Protein AF-A0A8S1T3A7-F1 (afdb_monomer_lite)

Organism: NCBI:txid43138

Sequence (157 aa):
MLSNQDQQINFEQEYILKFITEDGIETLIRINDNIRNRLGSINNIGNENLIFEMTAITQYKKSVYENLQKYIDAHKSDTQKENTSKKLPLFSNRLQDMIEERDYNIVKSLGKKDLFDLTHLAEFLSYQDLVDLLLKVITFHLAGKNNYKIEEWLELE

Radius of gyration: 18.57 Å; chains: 1; bounding box: 60×48×40 Å

Secondary structure (DSSP, 8-state):
-----------PPEEEEEEE-TTS-EEEEEEEHHHHHH-TTTTTS-TT--EEE-TT---S-HHHHHHHHHHHHHHTT--TT--------S--SSGGGTS-HHHHHHHTT--HHHHHHHHHHHHHTT-HHHHHHHHHHHHHHHTT--HHHHHHHHT--

Structure (mmCIF, N/CA/C/O backbone):
data_AF-A0A8S1T3A7-F1
#
_entry.id   AF-A0A8S1T3A7-F1
#
loop_
_atom_site.group_PDB
_atom_site.id
_atom_site.type_symbol
_atom_site.label_atom_id
_atom_site.label_alt_id
_atom_site.label_comp_id
_atom_site.label_asym_id
_atom_site.label_entity_id
_atom_site.label_seq_id
_atom_site.pdbx_PDB_ins_code
_atom_site.Cartn_x
_atom_site.Cartn_y
_atom_site.Cartn_z
_atom_site.occupancy
_atom_site.B_iso_or_equiv
_atom_site.auth_seq_id
_atom_site.auth_comp_id
_atom_site.auth_asym_id
_atom_site.auth_atom_id
_atom_site.pdbx_PDB_model_num
ATOM 1 N N . MET A 1 1 ? -38.266 33.945 10.815 1.00 40.81 1 MET A N 1
ATOM 2 C CA . MET A 1 1 ? -38.434 32.502 11.073 1.00 40.81 1 MET A CA 1
ATOM 3 C C . MET A 1 1 ? -37.313 31.799 10.329 1.00 40.81 1 MET A C 1
ATOM 5 O O . MET A 1 1 ? -37.350 31.766 9.109 1.00 40.81 1 MET A O 1
ATOM 9 N N . LEU A 1 2 ? -36.253 31.407 11.037 1.00 39.78 2 LEU A N 1
ATOM 10 C CA . LEU A 1 2 ? -35.116 30.694 10.452 1.00 39.78 2 LEU A CA 1
ATOM 11 C C . LEU A 1 2 ? -35.505 29.218 10.354 1.00 39.78 2 LEU A C 1
ATOM 13 O O . LEU A 1 2 ? -35.838 28.606 11.366 1.00 39.78 2 LEU A O 1
ATOM 17 N N . SER A 1 3 ? -35.539 28.678 9.138 1.00 44.41 3 SER A N 1
ATOM 18 C CA . SER A 1 3 ? -35.719 27.249 8.914 1.00 44.41 3 SER A CA 1
ATOM 19 C C . SER A 1 3 ? -34.445 26.530 9.347 1.00 44.41 3 SER A C 1
ATOM 21 O O . SER A 1 3 ? -33.415 26.651 8.682 1.00 44.41 3 SER A O 1
ATOM 23 N N . ASN A 1 4 ? -34.531 25.781 10.444 1.00 45.12 4 ASN A N 1
ATOM 24 C CA . ASN A 1 4 ? -33.589 24.715 10.759 1.00 45.12 4 AS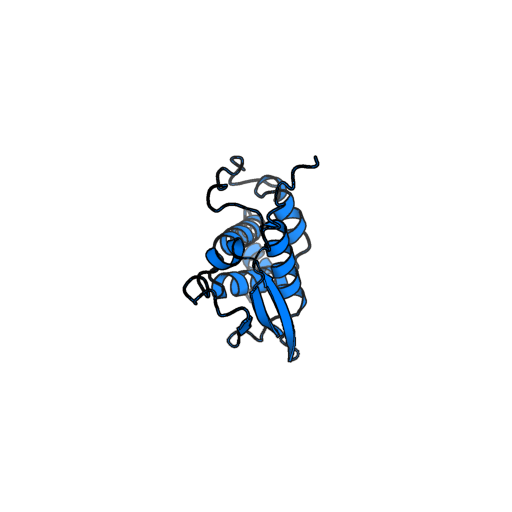N A CA 1
ATOM 25 C C . ASN A 1 4 ? -33.739 23.640 9.675 1.00 45.12 4 ASN A C 1
ATOM 27 O O . ASN A 1 4 ? -34.552 22.730 9.795 1.00 45.12 4 ASN A O 1
ATOM 31 N N . GLN A 1 5 ? -33.016 23.801 8.568 1.00 44.34 5 GLN A N 1
ATOM 32 C CA . GLN A 1 5 ? -32.633 22.655 7.764 1.00 44.34 5 GLN A CA 1
ATOM 33 C C . GLN A 1 5 ? -31.557 21.947 8.570 1.00 44.34 5 GLN A C 1
ATOM 35 O O . GLN A 1 5 ? -30.442 22.452 8.698 1.00 44.34 5 GLN A O 1
ATOM 40 N N . ASP A 1 6 ? -31.950 20.830 9.171 1.00 40.34 6 ASP A N 1
ATOM 41 C CA . ASP A 1 6 ? -31.054 19.877 9.795 1.00 40.34 6 ASP A CA 1
ATOM 42 C C . ASP A 1 6 ? -29.905 19.584 8.828 1.00 40.34 6 ASP A C 1
ATOM 44 O O . ASP A 1 6 ? -30.051 18.873 7.832 1.00 40.34 6 ASP A O 1
ATOM 48 N N . GLN A 1 7 ? -28.744 20.169 9.118 1.00 39.28 7 GLN A N 1
ATOM 49 C CA . GLN A 1 7 ? -27.481 19.651 8.635 1.00 39.28 7 GLN A CA 1
ATOM 50 C C . GLN A 1 7 ? -27.341 18.271 9.275 1.00 39.28 7 GLN A C 1
ATOM 52 O O . GLN A 1 7 ? -26.861 18.143 10.399 1.00 39.28 7 GLN A O 1
ATOM 57 N N . GLN A 1 8 ? -27.806 17.231 8.581 1.00 37.75 8 GLN A N 1
ATOM 58 C CA . GLN A 1 8 ? -27.352 15.874 8.846 1.00 37.75 8 GLN A CA 1
ATOM 59 C C . GLN A 1 8 ? -25.849 15.863 8.576 1.00 37.75 8 GLN A C 1
ATOM 61 O O . GLN A 1 8 ? -25.393 15.703 7.445 1.00 37.75 8 GLN A O 1
ATOM 66 N N . ILE A 1 9 ? -25.077 16.103 9.632 1.00 38.97 9 ILE A N 1
ATOM 67 C CA . ILE A 1 9 ? -23.662 15.773 9.679 1.00 38.97 9 ILE A CA 1
ATOM 68 C C . ILE A 1 9 ? -23.635 14.250 9.591 1.00 38.97 9 ILE A C 1
ATOM 70 O O . ILE A 1 9 ? -23.895 13.555 10.570 1.00 38.97 9 ILE A O 1
ATOM 74 N N . ASN A 1 10 ? -23.436 13.737 8.380 1.00 43.19 10 ASN A N 1
ATOM 75 C CA . ASN A 1 10 ? -23.217 12.322 8.150 1.00 43.19 10 ASN A CA 1
ATOM 76 C C . ASN A 1 10 ? -21.856 12.006 8.783 1.00 43.19 10 ASN A C 1
ATOM 78 O O . ASN A 1 10 ? -20.815 12.296 8.195 1.00 43.19 10 ASN A O 1
ATOM 82 N N . PHE A 1 11 ? -21.854 11.554 10.037 1.00 51.62 11 PHE A N 1
ATOM 83 C CA . PHE A 1 11 ? -20.637 11.088 10.685 1.00 51.62 11 PHE A CA 1
ATOM 84 C C . PHE A 1 11 ? -20.200 9.829 9.937 1.00 51.62 11 PHE A C 1
ATOM 86 O O . PHE A 1 11 ? -20.807 8.774 10.110 1.00 51.62 11 PHE A O 1
ATOM 93 N N . GLU A 1 12 ? -19.194 9.950 9.066 1.00 69.12 12 GLU A N 1
ATOM 94 C CA . GLU A 1 12 ? -18.547 8.777 8.480 1.00 69.12 12 GLU A CA 1
ATOM 95 C C . GLU A 1 12 ? -18.025 7.911 9.627 1.00 69.12 12 GLU A C 1
ATOM 97 O O . GLU A 1 12 ? -17.238 8.369 10.460 1.00 69.12 12 GLU A O 1
ATOM 102 N N . GLN A 1 13 ? -18.508 6.672 9.697 1.00 80.25 13 GLN A N 1
ATOM 103 C CA . GLN A 1 13 ? -18.049 5.718 10.689 1.00 80.25 13 GLN A CA 1
ATOM 104 C C . GLN A 1 13 ? -16.588 5.367 10.383 1.00 80.25 13 GLN A C 1
ATOM 106 O O . GLN A 1 13 ? -16.254 4.936 9.276 1.00 80.25 13 GLN A O 1
ATOM 111 N N . GLU A 1 14 ? -15.713 5.589 11.363 1.00 88.88 14 GLU A N 1
ATOM 112 C CA . GLU A 1 14 ? -14.288 5.279 11.261 1.00 88.88 14 GLU A CA 1
ATOM 113 C C . GLU A 1 14 ? -14.007 3.920 11.910 1.00 88.88 14 GLU A C 1
ATOM 115 O O . GLU A 1 14 ? -14.455 3.639 13.023 1.00 88.88 14 GLU A O 1
ATOM 120 N N . TYR A 1 15 ? -13.240 3.092 11.211 1.00 93.50 15 TYR A N 1
ATOM 121 C CA . TYR A 1 15 ? -12.745 1.807 11.680 1.00 93.50 15 TYR A CA 1
ATOM 122 C C . TYR A 1 15 ? -11.221 1.839 11.758 1.00 93.50 15 TYR A C 1
ATOM 124 O O . TYR A 1 1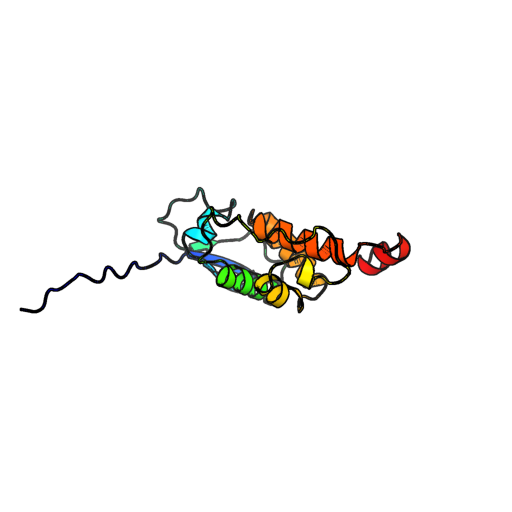5 ? -10.555 2.587 11.037 1.00 93.50 15 TYR A O 1
ATOM 132 N N . ILE A 1 16 ? -10.661 0.990 12.611 1.00 95.06 16 ILE A N 1
ATOM 133 C CA . ILE A 1 16 ? -9.228 0.920 12.872 1.00 95.06 16 ILE A CA 1
ATOM 134 C C . ILE A 1 16 ? -8.730 -0.487 12.565 1.00 95.06 16 ILE A C 1
ATOM 136 O O . ILE A 1 16 ? -9.166 -1.455 13.183 1.00 95.06 16 ILE A O 1
ATOM 140 N N . LEU A 1 17 ? -7.767 -0.601 11.654 1.00 94.75 17 LEU A N 1
ATOM 141 C CA . LEU A 1 17 ? -6.926 -1.789 11.548 1.00 94.75 17 LEU A CA 1
ATOM 142 C C . LEU A 1 17 ? -5.728 -1.602 12.477 1.00 94.75 17 LEU A C 1
ATOM 144 O O . LEU A 1 17 ? -4.994 -0.616 12.367 1.00 94.75 17 LEU A O 1
ATOM 148 N N . LYS A 1 18 ? -5.529 -2.541 13.393 1.00 94.88 18 LYS A N 1
ATOM 149 C CA . LYS A 1 18 ? -4.437 -2.524 14.361 1.00 94.88 18 LYS A CA 1
ATOM 150 C C . LYS A 1 18 ? -3.376 -3.541 13.959 1.00 94.88 18 LYS A C 1
ATOM 152 O O . LYS A 1 18 ? -3.652 -4.739 13.920 1.00 94.88 18 LYS A O 1
ATOM 157 N N . PHE A 1 19 ? -2.165 -3.059 13.709 1.00 94.44 19 PHE A N 1
ATOM 158 C CA . PHE A 1 19 ? -0.993 -3.861 13.368 1.00 94.44 19 PHE A CA 1
ATOM 159 C C . PHE A 1 19 ? 0.081 -3.746 14.445 1.00 94.44 19 PHE A C 1
ATOM 161 O O . PHE A 1 19 ? 0.132 -2.769 15.195 1.00 94.44 19 PHE A O 1
ATOM 168 N N . ILE A 1 20 ? 0.983 -4.723 14.467 1.00 93.06 20 ILE A N 1
ATOM 169 C CA . ILE A 1 20 ? 2.251 -4.650 15.191 1.00 93.06 20 ILE A CA 1
ATOM 170 C C . ILE A 1 20 ? 3.358 -4.641 14.130 1.00 93.06 20 ILE A C 1
ATOM 172 O O . ILE A 1 20 ? 3.312 -5.400 13.165 1.00 93.06 20 ILE A O 1
ATOM 176 N N . THR A 1 21 ? 4.319 -3.736 14.241 1.00 92.12 21 THR A N 1
ATOM 177 C CA . THR A 1 21 ? 5.465 -3.648 13.323 1.00 92.12 21 THR A CA 1
ATOM 178 C C . THR A 1 21 ? 6.537 -4.691 13.643 1.00 92.12 21 THR A C 1
ATOM 180 O O . THR A 1 21 ? 6.491 -5.344 14.684 1.00 92.12 21 THR A O 1
ATOM 183 N N . GLU A 1 22 ? 7.536 -4.824 12.764 1.00 91.50 22 GLU A N 1
ATOM 184 C CA . GLU A 1 22 ? 8.695 -5.715 12.967 1.00 91.50 22 GLU A CA 1
ATOM 185 C C . GLU A 1 22 ? 9.468 -5.447 14.267 1.00 91.50 22 GLU A C 1
ATOM 187 O O . GLU A 1 22 ? 10.040 -6.363 14.851 1.00 91.50 22 GLU A O 1
ATOM 192 N N . ASP A 1 23 ? 9.451 -4.205 14.750 1.00 91.62 23 ASP A N 1
ATOM 193 C CA . ASP A 1 23 ? 10.072 -3.762 15.998 1.00 91.62 23 ASP A CA 1
ATOM 194 C C . ASP A 1 23 ? 9.106 -3.762 17.200 1.00 91.62 23 ASP A C 1
ATOM 196 O O . ASP A 1 23 ? 9.460 -3.297 18.282 1.00 91.62 23 ASP A O 1
ATOM 200 N N . GLY A 1 24 ? 7.897 -4.312 17.042 1.00 89.19 24 GLY A N 1
ATOM 201 C CA . GLY A 1 24 ? 6.924 -4.474 18.125 1.00 89.19 24 GLY A CA 1
ATOM 202 C C . GLY A 1 24 ? 6.082 -3.231 18.432 1.00 89.19 24 GLY A C 1
ATOM 203 O O . GLY A 1 24 ? 5.408 -3.194 19.462 1.00 89.19 24 GLY A O 1
ATOM 204 N N . ILE A 1 25 ? 6.102 -2.212 17.569 1.00 90.81 25 ILE A N 1
ATOM 205 C CA . ILE A 1 25 ? 5.330 -0.977 17.737 1.00 90.81 25 ILE A CA 1
ATOM 206 C C . ILE A 1 25 ? 3.912 -1.167 17.197 1.00 90.81 25 ILE A C 1
ATOM 208 O O . ILE A 1 25 ? 3.690 -1.582 16.059 1.00 90.81 25 ILE A O 1
ATOM 212 N N . GLU A 1 26 ? 2.925 -0.794 18.006 1.00 92.94 26 GLU A N 1
ATOM 213 C CA . GLU A 1 26 ? 1.534 -0.750 17.570 1.00 92.94 26 GLU A CA 1
ATOM 214 C C . GLU A 1 26 ? 1.321 0.372 16.544 1.00 92.94 26 GLU A C 1
ATOM 216 O O . GLU A 1 26 ? 1.605 1.543 16.806 1.00 92.94 26 GLU A O 1
ATOM 221 N N . THR A 1 27 ? 0.805 0.014 15.370 1.00 94.00 27 THR A N 1
ATOM 222 C CA . THR A 1 27 ? 0.479 0.952 14.292 1.00 94.00 27 THR A CA 1
ATOM 223 C C . THR A 1 27 ? -0.990 0.824 13.921 1.00 94.00 27 THR A C 1
ATOM 225 O O . THR A 1 27 ? -1.497 -0.274 13.698 1.00 94.00 27 THR A O 1
ATOM 228 N N . LEU A 1 28 ? -1.675 1.965 13.860 1.00 95.38 28 LEU A N 1
ATOM 229 C CA . LEU A 1 28 ? -3.111 2.048 13.615 1.00 95.38 28 LEU A CA 1
ATOM 230 C C . LEU A 1 28 ? -3.369 2.646 12.236 1.00 95.38 28 LEU A C 1
ATOM 232 O O . LEU A 1 28 ? -2.847 3.717 11.926 1.00 95.38 28 LEU A O 1
ATOM 236 N N . ILE A 1 29 ? -4.201 1.975 11.445 1.00 96.06 29 ILE A N 1
ATOM 237 C CA . ILE A 1 29 ? -4.658 2.444 10.137 1.00 96.06 29 ILE A CA 1
ATOM 238 C C . ILE A 1 29 ? -6.143 2.757 10.226 1.00 96.06 29 ILE A C 1
ATOM 240 O O . ILE A 1 29 ? -6.942 1.897 10.593 1.00 96.06 29 ILE A O 1
ATOM 244 N N . ARG A 1 30 ? -6.505 3.994 9.897 1.00 95.31 30 ARG A N 1
ATOM 245 C CA . ARG A 1 30 ? -7.886 4.481 9.932 1.00 95.31 30 ARG A CA 1
ATOM 246 C C . ARG A 1 30 ? -8.517 4.314 8.563 1.00 95.31 30 ARG A C 1
ATOM 248 O O . ARG A 1 30 ? -7.942 4.751 7.567 1.00 95.31 30 ARG A O 1
ATOM 255 N N . ILE A 1 31 ? -9.701 3.716 8.525 1.00 94.56 31 ILE A N 1
ATOM 256 C CA . ILE A 1 31 ? -10.472 3.470 7.306 1.00 94.56 31 ILE A CA 1
ATOM 257 C C . ILE A 1 31 ? -11.930 3.881 7.519 1.00 94.56 31 ILE A C 1
ATOM 259 O O . ILE A 1 31 ? -12.427 3.842 8.641 1.00 94.56 31 ILE A O 1
ATOM 263 N N . ASN A 1 32 ? -12.633 4.243 6.450 1.00 91.94 32 ASN A N 1
ATOM 264 C CA . ASN A 1 32 ? -14.083 4.451 6.483 1.00 91.94 32 ASN A CA 1
ATOM 265 C C . ASN A 1 32 ? -14.824 3.238 5.891 1.00 91.94 32 ASN A C 1
ATOM 267 O O . ASN A 1 32 ? -14.200 2.280 5.421 1.00 91.94 32 ASN A O 1
ATOM 271 N N . ASP A 1 33 ? -16.158 3.286 5.886 1.00 89.81 33 ASP A N 1
ATOM 272 C CA . ASP A 1 33 ? -17.016 2.227 5.332 1.00 89.81 33 ASP A CA 1
ATOM 273 C C . ASP A 1 33 ? -16.648 1.835 3.900 1.00 89.81 33 ASP A C 1
ATOM 275 O O . ASP A 1 33 ? -16.636 0.656 3.546 1.00 89.81 33 ASP A O 1
ATOM 279 N N . ASN A 1 34 ? -16.328 2.823 3.068 1.00 88.94 34 ASN A N 1
ATOM 280 C CA . ASN A 1 34 ? -16.000 2.594 1.672 1.00 88.94 34 ASN A CA 1
ATOM 281 C C . ASN A 1 34 ? -14.734 1.739 1.517 1.00 88.94 34 ASN A C 1
ATOM 283 O O . ASN A 1 34 ? -14.742 0.726 0.817 1.00 88.94 34 ASN A O 1
ATOM 287 N N . ILE A 1 35 ? -13.666 2.104 2.228 1.00 92.44 35 ILE A N 1
ATOM 288 C CA . ILE A 1 35 ? -12.427 1.324 2.238 1.00 92.44 35 ILE A CA 1
ATOM 289 C C . ILE A 1 35 ? -12.678 -0.050 2.851 1.00 92.44 35 ILE A C 1
ATOM 291 O O . ILE A 1 35 ? -12.297 -1.052 2.254 1.00 92.44 35 ILE A O 1
ATOM 295 N N . ARG A 1 36 ? -13.383 -0.126 3.986 1.00 91.56 36 ARG A N 1
ATOM 296 C CA . ARG A 1 36 ? -13.718 -1.397 4.641 1.00 91.56 36 ARG A CA 1
ATOM 297 C C . ARG A 1 36 ? -14.412 -2.377 3.691 1.00 91.56 36 ARG A C 1
ATOM 299 O O . ARG A 1 36 ? -14.041 -3.545 3.662 1.00 91.56 36 ARG A O 1
ATOM 306 N N . ASN A 1 37 ? -15.355 -1.911 2.876 1.00 89.00 37 ASN A N 1
ATOM 307 C CA . ASN A 1 37 ? -16.064 -2.752 1.906 1.00 89.00 37 ASN A CA 1
ATOM 308 C C . ASN A 1 37 ? -15.160 -3.297 0.783 1.00 89.00 37 ASN A C 1
ATOM 310 O O . ASN A 1 37 ? -15.505 -4.300 0.157 1.00 89.00 37 ASN A O 1
ATOM 314 N N . ARG A 1 38 ? -14.011 -2.657 0.528 1.00 90.19 38 ARG A N 1
ATOM 315 C CA . ARG A 1 38 ? -12.995 -3.087 -0.450 1.00 90.19 38 ARG A CA 1
ATOM 316 C C . ARG A 1 38 ? -11.958 -4.042 0.148 1.00 90.19 38 ARG A C 1
ATOM 318 O O . ARG A 1 38 ? -11.247 -4.697 -0.607 1.00 90.19 38 ARG A O 1
ATOM 325 N N . LEU A 1 39 ? -11.879 -4.150 1.476 1.00 90.94 39 LEU A N 1
ATOM 326 C CA . LEU A 1 39 ? -10.979 -5.073 2.166 1.00 90.94 39 LEU A CA 1
ATOM 327 C C . LEU A 1 39 ? -11.666 -6.427 2.369 1.00 90.94 39 LEU A C 1
ATOM 329 O O . LEU A 1 39 ? -12.452 -6.603 3.303 1.00 90.94 39 LEU A O 1
ATOM 333 N N . GLY A 1 40 ? -11.349 -7.411 1.524 1.00 88.06 40 GLY A N 1
ATOM 334 C CA . GLY A 1 40 ? -11.932 -8.758 1.629 1.00 88.06 40 GLY A CA 1
ATOM 335 C C . GLY A 1 40 ? -11.678 -9.450 2.976 1.00 88.06 40 GLY A C 1
ATOM 336 O O . GLY A 1 40 ? -12.488 -10.262 3.413 1.00 88.06 40 GLY A O 1
ATOM 337 N N . SER A 1 41 ? -10.597 -9.081 3.668 1.00 84.25 41 SER A N 1
ATOM 338 C CA . SER A 1 41 ? -10.252 -9.604 4.998 1.00 84.25 41 SER A CA 1
ATOM 339 C C . SER A 1 41 ? -11.263 -9.256 6.098 1.00 84.25 41 SER A C 1
ATOM 341 O O . SER A 1 41 ? -11.382 -10.005 7.067 1.00 84.25 41 SER A O 1
ATOM 343 N N . ILE A 1 42 ? -11.996 -8.143 5.969 1.00 85.94 42 ILE A N 1
ATOM 344 C CA . ILE A 1 42 ? -12.866 -7.629 7.042 1.00 85.94 42 ILE A CA 1
ATOM 345 C C . ILE A 1 42 ? -14.264 -7.190 6.585 1.00 85.94 42 ILE A C 1
ATOM 347 O O . ILE A 1 42 ? -15.105 -6.874 7.428 1.00 85.94 42 ILE A O 1
ATOM 351 N N . ASN A 1 43 ? -14.552 -7.183 5.280 1.00 81.50 43 ASN A N 1
ATOM 352 C CA . ASN A 1 43 ? -15.836 -6.714 4.745 1.00 81.50 43 ASN A CA 1
ATOM 353 C C . ASN A 1 43 ? -17.053 -7.533 5.225 1.00 81.50 43 ASN A C 1
ATOM 355 O O . ASN A 1 43 ? -18.156 -7.000 5.293 1.00 81.50 43 ASN A O 1
ATOM 359 N N . ASN A 1 44 ? -16.854 -8.798 5.610 1.00 78.19 44 ASN A N 1
ATOM 360 C CA . ASN A 1 44 ? -17.906 -9.685 6.118 1.00 78.19 44 ASN A CA 1
ATOM 361 C C . ASN A 1 44 ? -18.075 -9.633 7.646 1.00 78.19 44 ASN A C 1
ATOM 363 O O . ASN A 1 44 ? -18.993 -10.249 8.188 1.00 78.19 44 ASN A O 1
ATOM 367 N N . ILE A 1 45 ? -17.186 -8.941 8.361 1.00 81.44 45 ILE A N 1
ATOM 368 C CA . ILE A 1 45 ? -17.287 -8.782 9.815 1.00 81.44 45 ILE A CA 1
ATOM 369 C C . ILE A 1 45 ? -18.332 -7.700 10.090 1.00 81.44 45 ILE A C 1
ATOM 371 O O . ILE A 1 45 ? -18.330 -6.695 9.397 1.00 81.44 45 ILE A O 1
ATOM 375 N N . GLY A 1 46 ? -19.231 -7.872 11.065 1.00 73.88 46 GLY A N 1
ATOM 376 C CA . GLY A 1 46 ? -20.299 -6.897 11.341 1.00 73.88 46 GLY A CA 1
ATOM 377 C C . GLY A 1 46 ? -19.796 -5.478 11.662 1.00 73.88 46 GLY A C 1
ATOM 378 O O . GLY A 1 46 ? -18.697 -5.304 12.186 1.00 73.88 46 GLY A O 1
ATOM 379 N N . ASN A 1 47 ? -20.625 -4.461 11.386 1.00 77.19 47 ASN A N 1
ATOM 380 C CA . ASN A 1 47 ? -20.291 -3.032 11.566 1.00 77.19 47 ASN A CA 1
ATOM 381 C C . ASN A 1 47 ? -20.078 -2.614 13.035 1.00 77.19 47 ASN A C 1
ATOM 383 O O . ASN A 1 47 ? -19.664 -1.489 13.297 1.00 77.19 47 ASN A O 1
ATOM 387 N N . GLU A 1 48 ? -20.390 -3.489 13.992 1.00 77.31 48 GLU A N 1
ATOM 388 C CA . GLU A 1 48 ? -20.217 -3.234 15.427 1.00 77.31 48 G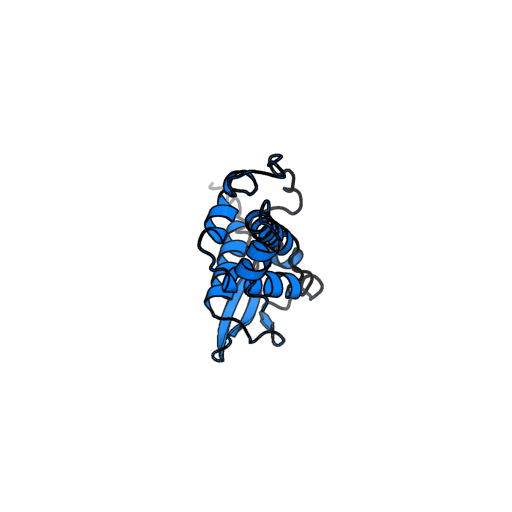LU A CA 1
ATOM 389 C C . GLU A 1 48 ? -18.740 -3.268 15.847 1.00 77.31 48 GLU A C 1
ATOM 391 O O . GLU A 1 48 ? -18.349 -2.628 16.824 1.00 77.31 48 GLU A O 1
ATOM 396 N N . ASN A 1 49 ? -17.898 -3.968 15.081 1.00 80.94 49 ASN A N 1
ATOM 397 C CA . ASN A 1 49 ? -16.464 -4.022 15.327 1.00 80.94 49 ASN A CA 1
ATOM 398 C C . ASN A 1 49 ? -15.784 -2.799 14.713 1.00 80.94 49 ASN A C 1
ATOM 400 O O . ASN A 1 49 ? -15.552 -2.739 13.509 1.00 80.94 49 ASN A O 1
ATOM 404 N N . LEU A 1 50 ? -15.444 -1.828 15.560 1.00 87.94 50 LEU A N 1
ATOM 405 C CA . LEU A 1 50 ? -14.703 -0.627 15.158 1.00 87.94 50 LEU A CA 1
ATOM 406 C C . LEU A 1 50 ? -13.190 -0.859 15.065 1.00 87.94 50 LEU A C 1
ATOM 408 O O . LEU A 1 50 ? -12.488 -0.052 14.464 1.00 87.94 50 LEU A O 1
ATOM 412 N N . ILE A 1 51 ? -12.676 -1.932 15.670 1.00 91.38 51 ILE A N 1
ATOM 413 C CA . ILE A 1 51 ? -11.245 -2.246 15.718 1.00 91.38 51 ILE A CA 1
ATOM 414 C C . ILE A 1 51 ? -11.034 -3.684 15.246 1.00 91.38 51 ILE A C 1
ATOM 416 O O . ILE A 1 51 ? -11.665 -4.608 15.758 1.00 91.38 51 ILE A O 1
ATOM 420 N N . PHE A 1 52 ? -10.121 -3.862 14.295 1.00 90.00 52 PHE A N 1
ATOM 421 C CA . PHE A 1 52 ? -9.730 -5.148 13.729 1.00 90.00 52 PHE A CA 1
ATOM 422 C C . PHE A 1 52 ? -8.257 -5.412 14.037 1.00 90.00 52 PHE A C 1
ATOM 424 O O . PHE A 1 52 ? -7.380 -4.676 13.584 1.00 90.00 52 PHE A O 1
ATOM 431 N N . GLU A 1 53 ? -7.977 -6.453 14.818 1.00 90.69 53 GLU A N 1
ATOM 432 C CA . GLU A 1 53 ? -6.604 -6.851 15.131 1.00 90.69 53 GLU A CA 1
ATOM 433 C C . GLU A 1 53 ? -6.016 -7.717 14.013 1.00 90.69 53 GLU A C 1
ATOM 435 O O . GLU A 1 53 ? -6.525 -8.795 13.706 1.00 90.69 53 GLU A O 1
ATOM 440 N N . MET A 1 54 ? -4.910 -7.263 13.426 1.00 88.62 54 MET A N 1
ATOM 441 C CA . MET A 1 54 ? -4.251 -7.906 12.287 1.00 88.62 54 MET A CA 1
ATOM 442 C C . MET A 1 54 ? -3.020 -8.687 12.758 1.00 88.62 54 MET A C 1
ATOM 444 O O . MET A 1 54 ? -1.882 -8.385 12.408 1.00 88.62 54 MET A O 1
ATOM 448 N N . THR A 1 55 ? -3.252 -9.696 13.598 1.00 75.69 55 THR A N 1
ATOM 449 C CA . THR A 1 55 ? -2.204 -10.419 14.346 1.00 75.69 55 THR A CA 1
ATOM 450 C C . THR A 1 55 ? -1.299 -11.308 13.491 1.00 75.69 55 THR A C 1
ATOM 452 O O . THR A 1 55 ? -0.226 -11.698 13.944 1.00 75.69 55 THR A O 1
ATOM 455 N N . ALA A 1 56 ? -1.695 -11.620 12.257 1.00 72.81 56 ALA A N 1
ATOM 456 C CA . ALA A 1 56 ? -0.942 -12.510 11.373 1.00 72.81 56 ALA A CA 1
ATOM 457 C C . ALA A 1 56 ? 0.259 -11.840 10.679 1.00 72.81 56 ALA A C 1
ATOM 459 O O . ALA A 1 56 ? 1.059 -12.532 10.053 1.00 72.81 56 ALA A O 1
ATOM 460 N N . ILE A 1 57 ? 0.398 -10.514 10.775 1.00 75.12 57 ILE A N 1
ATOM 461 C CA . ILE A 1 57 ? 1.475 -9.768 10.122 1.00 75.12 57 ILE A CA 1
ATOM 462 C C . ILE A 1 57 ? 2.176 -8.875 11.139 1.00 75.12 57 ILE A C 1
ATOM 464 O O . ILE A 1 57 ? 1.656 -7.841 11.549 1.00 75.12 57 ILE A O 1
ATOM 468 N N . THR A 1 58 ? 3.399 -9.268 11.494 1.00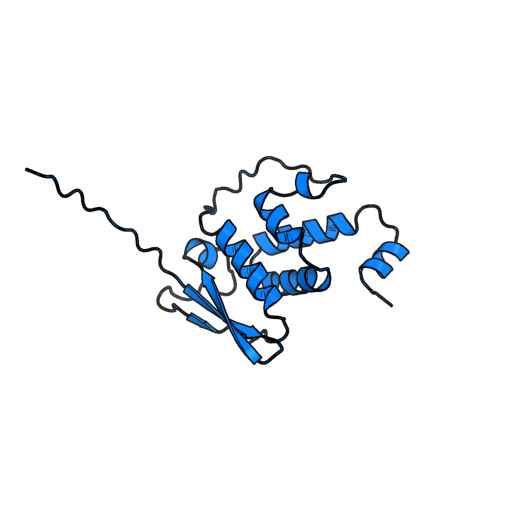 77.56 58 THR A N 1
ATOM 469 C CA . THR A 1 58 ? 4.294 -8.491 12.364 1.00 77.56 58 THR A CA 1
ATOM 470 C C . THR A 1 58 ? 5.676 -8.293 11.752 1.00 77.56 58 THR A C 1
ATOM 472 O O . THR A 1 58 ? 6.656 -8.145 12.465 1.00 77.56 58 THR A O 1
ATOM 475 N N . GLN A 1 59 ? 5.788 -8.369 10.427 1.00 84.69 59 GLN A N 1
ATOM 476 C CA . GLN A 1 59 ? 7.078 -8.481 9.732 1.00 84.69 59 GLN A CA 1
ATOM 477 C C . GLN A 1 59 ? 7.468 -7.230 8.936 1.00 84.69 59 GLN A C 1
ATOM 479 O O . GLN A 1 59 ? 8.468 -7.248 8.224 1.00 84.69 59 GLN A O 1
ATOM 484 N N . TYR A 1 60 ? 6.671 -6.161 9.017 1.00 92.69 60 TYR A N 1
ATOM 485 C CA . TYR A 1 60 ? 6.909 -4.943 8.247 1.00 92.69 60 TYR A CA 1
ATOM 486 C C . TYR A 1 60 ? 7.311 -3.767 9.116 1.00 92.69 60 TYR A C 1
ATOM 488 O O . TYR A 1 60 ? 6.830 -3.578 10.239 1.00 92.69 60 TYR A O 1
ATOM 496 N N . LYS A 1 61 ? 8.139 -2.912 8.522 1.00 93.56 61 LYS A N 1
ATOM 497 C CA . LYS A 1 61 ? 8.466 -1.592 9.048 1.00 93.56 61 LYS A CA 1
ATOM 498 C C . LYS A 1 61 ? 7.234 -0.709 9.106 1.00 93.56 61 LYS A C 1
ATOM 500 O O . LYS A 1 61 ? 6.342 -0.790 8.262 1.00 93.56 61 LYS A O 1
ATOM 505 N N . LYS A 1 62 ? 7.265 0.243 10.036 1.00 92.62 62 LYS A N 1
ATOM 506 C CA . LYS A 1 62 ? 6.261 1.304 10.140 1.00 92.62 62 LYS A CA 1
ATOM 507 C C . LYS A 1 62 ? 6.017 2.034 8.810 1.00 92.62 62 LYS A C 1
ATOM 509 O O . LYS A 1 62 ? 4.872 2.349 8.501 1.00 92.62 62 LYS A O 1
ATOM 514 N N . SER A 1 63 ? 7.062 2.244 8.001 1.00 93.00 63 SER A N 1
ATOM 515 C CA . SER A 1 63 ? 6.956 2.922 6.700 1.00 93.00 63 SER A CA 1
ATOM 516 C C . SER A 1 63 ? 5.969 2.244 5.746 1.00 93.00 63 SER A C 1
ATOM 518 O O . SER A 1 63 ? 5.244 2.932 5.032 1.00 93.00 63 SER A O 1
ATOM 520 N N . VAL A 1 64 ? 5.880 0.911 5.762 1.00 95.19 64 VAL A N 1
ATOM 521 C CA . VAL A 1 64 ? 4.957 0.143 4.911 1.00 95.19 64 VAL A CA 1
ATOM 522 C C . VAL A 1 64 ? 3.507 0.462 5.279 1.00 95.19 64 VAL A C 1
ATOM 524 O O . VAL A 1 64 ? 2.706 0.797 4.407 1.00 95.19 64 VAL A O 1
ATOM 527 N N . TYR A 1 65 ? 3.184 0.456 6.573 1.00 95.19 65 TYR A N 1
ATOM 528 C CA . TYR A 1 65 ? 1.857 0.827 7.067 1.00 95.19 65 TYR A CA 1
ATOM 529 C C . TYR A 1 65 ? 1.540 2.309 6.820 1.00 95.19 65 TYR A C 1
ATOM 531 O O . TYR A 1 65 ? 0.426 2.646 6.428 1.00 95.19 65 TYR A O 1
ATOM 539 N N . GLU A 1 66 ? 2.516 3.207 6.972 1.00 94.50 66 GLU A N 1
ATOM 540 C CA . GLU A 1 66 ? 2.339 4.625 6.633 1.00 94.50 66 GLU A CA 1
ATOM 541 C C . GLU A 1 66 ? 2.028 4.820 5.140 1.00 94.50 66 GLU A C 1
ATOM 543 O O . GLU A 1 66 ? 1.208 5.666 4.785 1.00 94.50 66 GLU A O 1
ATOM 548 N N . ASN A 1 67 ? 2.632 4.027 4.251 1.00 95.88 67 ASN A N 1
ATOM 549 C CA . ASN A 1 67 ? 2.320 4.064 2.822 1.00 95.88 67 ASN A CA 1
ATOM 550 C C . ASN A 1 67 ? 0.939 3.467 2.508 1.00 95.88 67 ASN A C 1
ATOM 552 O O . ASN A 1 67 ? 0.237 4.006 1.651 1.00 95.88 67 ASN A O 1
ATOM 556 N N . LEU A 1 68 ? 0.507 2.438 3.245 1.00 96.56 68 LEU A N 1
ATOM 557 C CA . LEU A 1 68 ? -0.871 1.945 3.187 1.00 96.56 68 LEU A CA 1
ATOM 558 C C . LEU A 1 68 ? -1.877 3.036 3.601 1.00 96.56 68 LEU A C 1
ATOM 560 O O . LEU A 1 68 ? -2.848 3.257 2.880 1.00 96.56 68 LEU A O 1
ATOM 564 N N . GLN A 1 69 ? -1.633 3.758 4.706 1.00 96.31 69 GLN A N 1
ATOM 565 C CA . GLN A 1 69 ? -2.500 4.865 5.142 1.00 96.31 69 GLN A CA 1
ATOM 566 C C . GLN A 1 69 ? -2.597 5.954 4.069 1.00 96.31 69 GLN A C 1
ATOM 568 O O . GLN A 1 69 ? -3.698 6.392 3.754 1.00 96.31 69 GLN A O 1
ATOM 573 N N . LYS A 1 70 ? -1.472 6.357 3.459 1.00 96.06 70 LYS A N 1
ATOM 574 C CA . LYS A 1 70 ? -1.472 7.362 2.377 1.00 96.06 70 LYS A CA 1
ATOM 575 C C . LYS A 1 70 ? -2.357 6.945 1.206 1.00 96.06 70 LYS A C 1
ATOM 577 O O . LYS A 1 70 ? -3.076 7.781 0.665 1.00 96.06 70 LYS A O 1
ATOM 582 N N . TYR A 1 71 ? -2.299 5.671 0.816 1.00 96.06 71 TYR A N 1
ATOM 583 C CA . TYR A 1 71 ? -3.162 5.143 -0.235 1.00 96.06 71 TYR A CA 1
ATOM 584 C C . TYR A 1 71 ? -4.631 5.181 0.189 1.00 96.06 71 TYR A C 1
ATOM 586 O O . TYR A 1 71 ? -5.467 5.753 -0.500 1.00 96.06 71 TYR A O 1
ATOM 594 N N . ILE A 1 72 ? -4.951 4.663 1.370 1.00 95.44 72 ILE A N 1
ATOM 595 C CA . ILE A 1 72 ? -6.312 4.692 1.918 1.00 95.44 72 ILE A CA 1
ATOM 596 C C . ILE A 1 72 ? -6.878 6.118 1.947 1.00 95.44 72 ILE A C 1
ATOM 598 O O . ILE A 1 72 ? -7.986 6.343 1.466 1.00 95.44 72 ILE A O 1
ATOM 602 N N . ASP A 1 73 ? -6.108 7.091 2.429 1.00 94.38 73 ASP A N 1
ATOM 603 C CA . ASP A 1 73 ? -6.530 8.490 2.510 1.00 94.38 73 ASP A CA 1
ATOM 604 C C . ASP A 1 73 ? -6.816 9.102 1.134 1.00 94.38 73 ASP A C 1
ATOM 606 O O . ASP A 1 73 ? -7.749 9.897 1.002 1.00 94.38 73 ASP A O 1
ATOM 610 N N . ALA A 1 74 ? -6.049 8.718 0.108 1.00 93.69 74 ALA A N 1
ATOM 611 C CA . ALA A 1 74 ? -6.222 9.188 -1.266 1.00 93.69 74 ALA A CA 1
ATOM 612 C C . ALA A 1 74 ? -7.445 8.582 -1.981 1.00 93.69 74 ALA A C 1
ATOM 614 O O . ALA A 1 74 ? -7.906 9.149 -2.975 1.00 93.69 74 ALA A O 1
ATOM 615 N N . HIS A 1 75 ? -7.967 7.458 -1.475 1.00 92.81 75 HIS A N 1
ATOM 616 C CA . HIS A 1 75 ? -9.046 6.681 -2.097 1.00 92.81 75 HIS A CA 1
ATOM 617 C C . HIS A 1 75 ? -10.297 6.526 -1.222 1.00 92.81 75 HIS A C 1
ATOM 619 O O . HIS A 1 75 ? -11.262 5.881 -1.631 1.00 92.81 75 HIS A O 1
ATOM 625 N N . LYS A 1 76 ? -10.325 7.108 -0.016 1.00 90.44 76 LYS A N 1
ATOM 626 C CA . LYS A 1 76 ? -11.437 6.944 0.937 1.00 90.44 76 LYS A CA 1
ATOM 627 C C . LYS A 1 76 ? -12.786 7.442 0.420 1.00 90.44 76 LYS A C 1
ATOM 629 O O . LYS A 1 76 ? -13.821 6.939 0.853 1.00 90.44 76 LYS A O 1
ATOM 634 N N . SER A 1 77 ? -12.781 8.391 -0.512 1.00 89.38 77 SER A N 1
ATOM 635 C CA . SER A 1 77 ? -13.992 8.952 -1.123 1.00 89.38 77 SER A CA 1
ATOM 636 C C . SER A 1 77 ? -14.379 8.285 -2.448 1.00 89.38 77 SER A C 1
ATOM 638 O O . SER A 1 77 ? -15.417 8.635 -2.998 1.00 89.38 77 SER A O 1
ATOM 640 N N . ASP A 1 78 ? -13.582 7.337 -2.952 1.00 86.69 78 ASP A N 1
ATOM 641 C CA . ASP A 1 78 ? -13.824 6.701 -4.252 1.00 86.69 78 ASP A CA 1
ATOM 642 C C . ASP A 1 78 ? -15.053 5.806 -4.190 1.00 86.69 78 ASP A C 1
ATOM 644 O O . ASP A 1 78 ? -15.095 4.850 -3.423 1.00 86.69 78 ASP A O 1
ATOM 648 N N . THR A 1 79 ? -16.051 6.030 -5.027 1.00 75.56 79 THR A N 1
ATOM 649 C CA . THR A 1 79 ? -17.193 5.112 -5.061 1.00 75.56 79 THR A CA 1
ATOM 650 C C . THR A 1 79 ? -16.819 3.813 -5.785 1.00 75.56 79 THR A C 1
ATOM 652 O O . THR A 1 79 ? -16.108 3.834 -6.786 1.00 75.56 79 THR A O 1
ATOM 655 N N . GLN A 1 80 ? -17.364 2.659 -5.368 1.00 63.81 80 GLN A N 1
ATOM 656 C CA . GLN A 1 80 ? -17.156 1.368 -6.068 1.00 63.81 80 GLN A CA 1
ATOM 657 C C . GLN A 1 80 ? -17.477 1.410 -7.581 1.00 63.81 80 GLN A C 1
ATOM 659 O O . GLN A 1 80 ? -17.048 0.536 -8.333 1.00 63.81 80 GLN A O 1
ATOM 664 N N . LYS A 1 81 ? -18.256 2.401 -8.039 1.00 55.34 81 LYS A N 1
ATOM 665 C CA . LYS A 1 81 ? -18.650 2.583 -9.444 1.00 55.34 81 LYS A CA 1
ATOM 666 C C . LYS A 1 81 ? -17.726 3.506 -10.243 1.00 55.34 81 LYS A C 1
ATOM 668 O O . LYS A 1 81 ? -17.873 3.558 -11.461 1.00 55.34 81 LYS A O 1
ATOM 673 N N . GLU A 1 82 ? -16.778 4.198 -9.614 1.00 54.84 82 GLU A N 1
ATOM 674 C CA . GLU A 1 82 ? -15.877 5.150 -10.284 1.00 54.84 82 GLU A CA 1
ATOM 675 C C . GLU A 1 82 ? -14.711 4.501 -11.043 1.00 54.84 82 GLU A C 1
ATOM 677 O O . GLU A 1 82 ? -13.883 5.207 -11.611 1.00 54.84 82 GLU A O 1
ATOM 682 N N . ASN A 1 83 ? -14.732 3.177 -11.229 1.00 46.44 83 ASN A N 1
ATOM 683 C CA . ASN A 1 83 ? -13.864 2.462 -12.177 1.00 46.44 83 ASN A CA 1
ATOM 684 C C . ASN A 1 83 ? -14.110 2.818 -13.666 1.00 46.44 83 ASN A C 1
ATOM 686 O O . ASN A 1 83 ? -13.670 2.110 -14.570 1.00 46.44 83 ASN A O 1
ATOM 690 N N . THR A 1 84 ? -14.754 3.948 -13.963 1.00 45.16 84 THR A N 1
ATOM 691 C CA . THR A 1 84 ? -14.531 4.707 -15.202 1.00 45.16 84 THR A CA 1
ATOM 692 C C . THR A 1 84 ? -13.251 5.533 -15.083 1.00 45.16 84 THR A C 1
ATOM 694 O O . THR A 1 84 ? -13.262 6.758 -15.211 1.00 45.16 84 THR A O 1
ATOM 697 N N . SER A 1 85 ? -12.122 4.863 -14.851 1.00 51.28 85 SER A N 1
ATOM 698 C CA . SER A 1 85 ? -10.827 5.510 -14.993 1.00 51.28 85 SER A CA 1
ATOM 699 C C . SER A 1 85 ? -10.660 5.941 -16.451 1.00 51.28 85 SER A C 1
ATOM 701 O O . SER A 1 85 ? -11.050 5.256 -17.407 1.00 51.28 85 SER A O 1
ATOM 703 N N . LYS A 1 86 ? -10.103 7.138 -16.631 1.00 59.53 86 LYS A N 1
ATOM 704 C CA . LYS A 1 86 ? -9.532 7.593 -17.903 1.00 59.53 86 LYS A CA 1
ATOM 705 C C . LYS A 1 86 ? -8.762 6.401 -18.485 1.00 59.53 86 LYS A C 1
ATOM 707 O O . LYS A 1 86 ? -7.956 5.828 -17.762 1.00 59.53 86 LYS A O 1
ATOM 712 N N . LYS A 1 87 ? -9.016 5.985 -19.734 1.00 68.75 87 LYS A N 1
ATOM 713 C CA . LYS A 1 87 ? -8.295 4.850 -20.346 1.00 68.75 87 LYS A CA 1
ATOM 714 C C . LYS A 1 87 ? -6.802 5.182 -20.431 1.00 68.75 87 LYS A 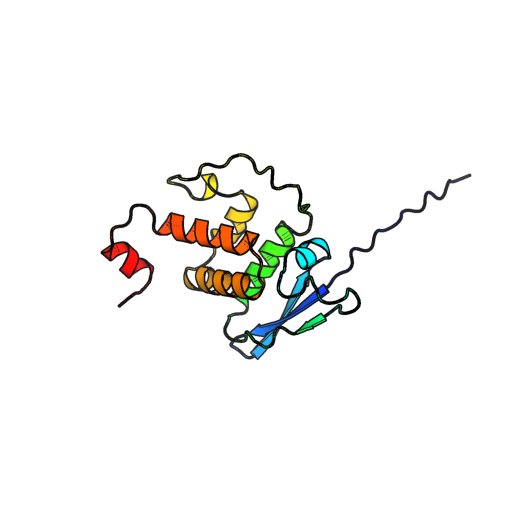C 1
ATOM 716 O O . LYS A 1 87 ? -6.350 5.751 -21.422 1.00 68.75 87 LYS A O 1
ATOM 721 N N . LEU A 1 88 ? -6.063 4.876 -19.370 1.00 80.00 88 LEU A N 1
ATOM 722 C CA . LEU A 1 88 ? -4.622 5.036 -19.308 1.00 80.00 88 LEU A CA 1
ATOM 723 C C . LEU A 1 88 ? -3.980 3.936 -20.163 1.00 80.00 88 LEU A C 1
ATOM 725 O O . LEU A 1 88 ? -4.500 2.815 -20.221 1.00 80.00 88 LEU A O 1
ATOM 729 N N . PRO A 1 89 ? -2.876 4.235 -20.860 1.00 81.62 89 PRO A N 1
ATOM 730 C CA . PRO A 1 89 ? -2.148 3.241 -21.628 1.00 81.62 89 PRO A CA 1
ATOM 731 C C . PRO A 1 89 ? -1.702 2.067 -20.750 1.00 81.62 89 PRO A C 1
ATOM 733 O O . PRO A 1 89 ? -1.309 2.226 -19.593 1.00 81.62 89 PRO A O 1
ATOM 736 N N . LEU A 1 90 ? -1.724 0.871 -21.341 1.00 76.12 90 LEU A N 1
ATOM 737 C CA . LEU A 1 90 ? -1.196 -0.340 -20.709 1.00 76.12 90 LEU A CA 1
ATOM 738 C C . LEU A 1 90 ? 0.336 -0.337 -20.639 1.00 76.12 90 LEU A C 1
ATOM 740 O O . LEU A 1 90 ? 0.898 -0.992 -19.770 1.00 76.12 90 LEU A O 1
ATOM 744 N N . PHE A 1 91 ? 1.000 0.403 -21.534 1.00 81.00 91 PHE A N 1
ATOM 745 C CA . PHE A 1 91 ? 2.455 0.488 -21.617 1.00 81.00 91 PHE A CA 1
ATOM 746 C C . PHE A 1 91 ? 2.893 1.925 -21.913 1.00 81.00 91 PHE A C 1
ATOM 748 O O . PHE A 1 91 ? 2.362 2.572 -22.814 1.00 81.00 91 PHE A O 1
ATOM 755 N N . SER A 1 92 ? 3.888 2.405 -21.173 1.00 87.75 92 SER A N 1
ATOM 756 C CA . SER A 1 92 ? 4.630 3.638 -21.434 1.00 87.75 92 SER A CA 1
ATOM 757 C C . SER A 1 92 ? 6.064 3.462 -20.940 1.00 87.75 92 SER A C 1
ATOM 759 O O . SER A 1 92 ? 6.343 2.598 -20.113 1.00 87.75 92 SER A O 1
ATOM 761 N N . ASN A 1 93 ? 6.968 4.318 -21.413 1.00 87.19 93 ASN A N 1
ATOM 762 C CA . ASN A 1 93 ? 8.314 4.457 -20.856 1.00 87.19 93 ASN A CA 1
ATOM 763 C C . ASN A 1 93 ? 8.333 5.344 -19.597 1.00 87.19 93 ASN A C 1
ATOM 765 O O . ASN A 1 93 ? 9.390 5.543 -18.999 1.00 87.19 93 ASN A O 1
ATOM 769 N N . ARG A 1 94 ? 7.187 5.917 -19.204 1.00 91.44 94 ARG A N 1
ATOM 770 C CA . ARG A 1 94 ? 7.030 6.717 -17.986 1.00 91.44 94 ARG A CA 1
ATOM 771 C C . ARG A 1 94 ? 5.862 6.187 -17.166 1.00 91.44 94 ARG A C 1
ATOM 773 O O . ARG A 1 94 ? 4.733 6.148 -17.646 1.00 91.44 94 ARG A O 1
ATOM 780 N N . LEU A 1 95 ? 6.130 5.846 -15.907 1.00 91.38 95 LEU A N 1
ATOM 781 C CA . LEU A 1 95 ? 5.127 5.291 -14.997 1.00 91.38 95 LEU A CA 1
ATOM 782 C C . LEU A 1 95 ? 3.915 6.217 -14.824 1.00 91.38 95 LEU A C 1
ATOM 784 O O . LEU A 1 95 ? 2.783 5.751 -14.853 1.00 91.38 95 LEU A O 1
ATOM 788 N N . GLN A 1 96 ? 4.154 7.526 -14.716 1.00 93.25 96 GLN A N 1
ATOM 789 C CA . GLN A 1 96 ? 3.117 8.557 -14.562 1.00 93.25 96 GLN A CA 1
ATOM 790 C C . GLN A 1 96 ? 2.082 8.595 -1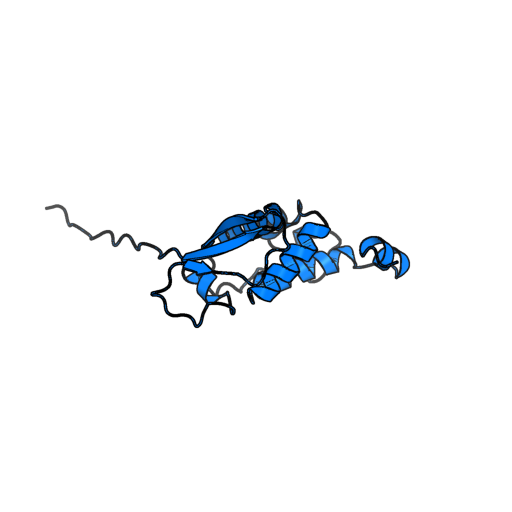5.702 1.00 93.25 96 GLN A C 1
ATOM 792 O O . GLN A 1 96 ? 1.022 9.185 -15.534 1.00 93.25 96 GLN A O 1
ATOM 797 N N . ASP A 1 97 ? 2.374 7.987 -16.857 1.00 91.44 97 ASP A N 1
ATOM 798 C CA . ASP A 1 97 ? 1.414 7.895 -17.959 1.00 91.44 97 ASP A CA 1
ATOM 799 C C . ASP A 1 97 ? 0.485 6.675 -17.803 1.00 91.44 97 ASP A C 1
ATOM 801 O O . ASP A 1 97 ? -0.542 6.603 -18.467 1.00 91.44 97 ASP A O 1
ATOM 805 N N . MET A 1 98 ? 0.846 5.694 -16.967 1.00 91.81 98 MET A N 1
ATOM 806 C CA . MET A 1 98 ? 0.169 4.394 -16.838 1.00 91.81 98 MET A CA 1
ATOM 807 C C . MET A 1 98 ? -0.744 4.284 -15.613 1.00 91.81 98 MET A C 1
ATOM 809 O O . MET A 1 98 ? -1.556 3.354 -15.541 1.00 91.81 98 MET A O 1
ATOM 813 N N . ILE A 1 99 ? -0.591 5.185 -14.646 1.00 92.69 99 ILE A N 1
ATOM 814 C CA . ILE A 1 99 ? -1.339 5.217 -13.382 1.00 92.69 99 ILE A CA 1
ATOM 815 C C . ILE A 1 99 ? -1.846 6.633 -13.117 1.00 92.69 99 ILE A C 1
ATOM 817 O O . ILE A 1 99 ? -1.405 7.584 -13.764 1.00 92.69 99 ILE A O 1
ATOM 821 N N . GLU A 1 100 ? -2.793 6.782 -12.196 1.00 92.38 100 GLU A N 1
ATOM 822 C CA . GLU A 1 100 ? -3.309 8.102 -11.853 1.00 92.38 100 GLU A CA 1
ATOM 823 C C . GLU A 1 100 ? -2.235 8.937 -11.144 1.00 92.38 100 GLU A C 1
ATOM 825 O O . GLU A 1 100 ? -1.345 8.417 -10.473 1.00 92.38 100 GLU A O 1
ATOM 830 N N . GLU A 1 101 ? -2.311 10.263 -11.273 1.00 92.31 101 GLU A N 1
ATOM 831 C CA . GLU A 1 101 ? -1.314 11.160 -10.676 1.00 92.31 101 GLU A CA 1
ATOM 832 C C . GLU A 1 101 ? -1.244 11.016 -9.146 1.00 92.31 101 GLU A C 1
ATOM 834 O O . GLU A 1 101 ? -0.158 11.057 -8.561 1.00 92.31 101 GLU A O 1
ATOM 839 N N . ARG A 1 102 ? -2.394 10.797 -8.494 1.00 93.19 102 ARG A N 1
ATOM 840 C CA . ARG A 1 102 ? -2.465 10.530 -7.050 1.00 93.19 102 ARG A CA 1
ATOM 841 C C . ARG A 1 102 ? -1.702 9.261 -6.662 1.00 93.19 102 ARG A C 1
ATOM 843 O O . ARG A 1 102 ? -0.897 9.315 -5.734 1.00 93.19 102 ARG A O 1
ATOM 850 N N . ASP A 1 103 ? -1.860 8.185 -7.432 1.00 94.56 103 ASP A N 1
ATOM 851 C CA . ASP A 1 103 ? -1.165 6.912 -7.222 1.00 94.56 103 ASP A CA 1
ATOM 852 C C . ASP A 1 103 ? 0.333 7.082 -7.435 1.00 94.56 103 ASP A C 1
ATOM 854 O O . ASP A 1 103 ? 1.146 6.665 -6.609 1.00 94.56 103 ASP A O 1
ATOM 858 N N . TYR A 1 104 ? 0.708 7.767 -8.519 1.00 94.81 104 TYR A N 1
ATOM 859 C CA . TYR A 1 104 ? 2.097 8.072 -8.834 1.00 94.81 104 TYR A CA 1
ATOM 860 C C . TYR A 1 104 ? 2.787 8.809 -7.687 1.00 94.81 104 TYR A C 1
ATOM 862 O O . TYR A 1 104 ? 3.913 8.474 -7.322 1.00 94.81 104 TYR A O 1
ATOM 870 N N . ASN A 1 105 ? 2.113 9.782 -7.074 1.00 93.62 105 ASN A N 1
ATOM 871 C CA . ASN A 1 105 ? 2.667 10.534 -5.954 1.00 93.62 105 ASN A CA 1
ATOM 872 C C . ASN A 1 105 ? 2.934 9.678 -4.711 1.00 93.62 105 ASN A C 1
ATOM 874 O O . ASN A 1 105 ? 3.853 10.010 -3.962 1.00 93.62 105 ASN A O 1
ATOM 878 N N . ILE A 1 106 ? 2.187 8.590 -4.520 1.00 93.12 106 ILE A N 1
ATOM 879 C CA . ILE A 1 106 ? 2.394 7.627 -3.434 1.00 93.12 106 ILE A CA 1
ATOM 880 C C . ILE A 1 106 ? 3.558 6.692 -3.777 1.00 93.12 106 ILE A C 1
ATOM 882 O O . ILE A 1 106 ? 4.475 6.523 -2.972 1.00 93.12 106 ILE A O 1
ATOM 886 N N . VAL A 1 107 ? 3.554 6.109 -4.981 1.00 94.69 107 VAL A N 1
ATOM 887 C CA . VAL A 1 107 ? 4.497 5.034 -5.334 1.00 94.69 107 VAL A CA 1
ATOM 888 C C . VAL A 1 107 ? 5.877 5.531 -5.762 1.00 94.69 107 VAL A C 1
ATOM 890 O O . VAL A 1 107 ? 6.855 4.810 -5.591 1.00 94.69 107 VAL A O 1
ATOM 893 N N . LYS A 1 108 ? 6.009 6.767 -6.267 1.00 91.44 108 LYS A N 1
ATOM 894 C CA . LYS A 1 108 ? 7.287 7.301 -6.790 1.00 91.44 108 LYS A CA 1
ATOM 895 C C . LYS A 1 108 ? 8.421 7.357 -5.762 1.00 91.44 108 LYS A C 1
ATOM 897 O O . LYS A 1 108 ? 9.583 7.429 -6.148 1.00 91.44 108 LYS A O 1
ATOM 902 N N . SER A 1 109 ? 8.089 7.388 -4.472 1.00 87.69 109 SER A N 1
ATOM 903 C CA . SER A 1 109 ? 9.056 7.419 -3.370 1.00 87.69 109 SER A CA 1
ATOM 904 C C . SER A 1 109 ? 9.235 6.070 -2.676 1.00 87.69 109 SER A C 1
ATOM 906 O O . SER A 1 109 ? 10.015 5.990 -1.729 1.00 87.69 109 SER A O 1
ATOM 908 N N . LEU A 1 110 ? 8.507 5.028 -3.091 1.00 93.12 110 LEU A N 1
ATOM 909 C CA . LEU A 1 110 ? 8.641 3.706 -2.491 1.00 93.12 110 LEU A CA 1
ATOM 910 C C . LEU A 1 110 ? 9.997 3.107 -2.860 1.00 93.12 110 LEU A C 1
ATOM 912 O O . LEU A 1 110 ? 10.348 2.982 -4.033 1.00 93.12 110 LEU A O 1
ATOM 916 N N . GLY A 1 111 ? 10.753 2.706 -1.839 1.00 91.19 111 GLY A N 1
ATOM 917 C CA . GLY A 1 111 ? 11.899 1.830 -2.042 1.00 91.19 111 GLY A CA 1
ATOM 918 C C . GLY A 1 111 ? 11.435 0.459 -2.536 1.00 91.19 111 GLY A C 1
ATOM 919 O O . GLY A 1 111 ? 10.305 0.048 -2.276 1.00 91.19 111 GLY A O 1
ATOM 920 N N . LYS A 1 112 ? 12.321 -0.280 -3.211 1.00 91.56 112 LYS A N 1
ATOM 921 C CA . LYS A 1 112 ? 12.015 -1.622 -3.733 1.00 91.56 112 LYS A CA 1
ATOM 922 C C . LYS A 1 112 ? 11.460 -2.556 -2.646 1.00 91.56 112 LYS A C 1
ATOM 924 O O . LYS A 1 112 ? 10.448 -3.204 -2.878 1.00 91.56 112 LYS A O 1
ATOM 929 N N . LYS A 1 113 ? 12.084 -2.599 -1.460 1.00 91.75 113 LYS A N 1
ATOM 930 C CA . LYS A 1 113 ? 11.604 -3.434 -0.344 1.00 91.75 113 LYS A CA 1
ATOM 931 C C . LYS A 1 113 ? 10.184 -3.046 0.082 1.00 91.75 113 LYS A C 1
ATOM 933 O O . LYS A 1 113 ? 9.318 -3.909 0.124 1.00 91.75 113 LYS A O 1
ATOM 938 N N . ASP A 1 114 ? 9.938 -1.757 0.315 1.00 93.69 114 ASP A N 1
ATOM 939 C CA . ASP A 1 114 ? 8.616 -1.256 0.711 1.00 93.69 114 ASP A CA 1
ATOM 940 C C . ASP A 1 114 ? 7.554 -1.524 -0.370 1.00 93.69 114 ASP A C 1
ATOM 942 O O . ASP A 1 114 ? 6.407 -1.787 -0.029 1.00 93.69 114 ASP A O 1
ATOM 946 N N . LEU A 1 115 ? 7.920 -1.509 -1.659 1.00 95.56 115 LEU A N 1
ATOM 947 C CA . LEU A 1 115 ? 7.024 -1.879 -2.760 1.00 95.56 115 LEU A CA 1
ATOM 948 C C . LEU A 1 115 ? 6.570 -3.346 -2.653 1.00 95.56 115 LEU A C 1
ATOM 950 O O . LEU A 1 115 ? 5.375 -3.622 -2.756 1.00 95.56 115 LEU A O 1
ATOM 954 N N . PHE A 1 116 ? 7.494 -4.281 -2.411 1.00 95.06 116 PHE A N 1
ATOM 955 C CA . PHE A 1 116 ? 7.162 -5.700 -2.232 1.00 95.06 116 PHE A CA 1
ATOM 956 C C . PHE A 1 116 ? 6.406 -5.966 -0.926 1.00 95.06 116 PHE A C 1
ATOM 958 O O . PHE A 1 116 ? 5.375 -6.637 -0.951 1.00 95.06 116 PHE A O 1
ATOM 965 N N . ASP A 1 117 ? 6.865 -5.397 0.191 1.00 95.75 117 ASP A N 1
ATOM 966 C CA . ASP A 1 117 ? 6.206 -5.542 1.493 1.00 95.75 117 ASP A CA 1
ATOM 967 C C . ASP A 1 117 ? 4.769 -5.000 1.448 1.00 95.75 117 ASP A C 1
ATOM 969 O O . ASP A 1 117 ? 3.844 -5.648 1.939 1.00 95.75 117 ASP A O 1
ATOM 973 N N . LEU A 1 118 ? 4.556 -3.837 0.816 1.00 96.56 118 LEU A N 1
ATOM 974 C CA . LEU A 1 118 ? 3.225 -3.255 0.648 1.00 96.56 118 LEU A CA 1
ATOM 975 C C . LEU A 1 118 ? 2.347 -4.109 -0.273 1.00 96.56 118 LEU A C 1
ATOM 977 O O . LEU A 1 118 ? 1.153 -4.226 -0.016 1.00 96.56 118 LEU A O 1
ATOM 981 N N . THR A 1 119 ? 2.926 -4.735 -1.304 1.00 97.06 119 THR A N 1
ATOM 982 C CA . THR A 1 119 ? 2.193 -5.658 -2.189 1.00 97.06 119 THR A CA 1
ATOM 983 C C . THR A 1 119 ? 1.689 -6.867 -1.406 1.00 97.06 119 THR A C 1
ATOM 985 O O . THR A 1 119 ? 0.505 -7.189 -1.471 1.00 97.06 119 THR A O 1
ATOM 988 N N . HIS A 1 120 ? 2.552 -7.490 -0.601 1.00 95.44 120 HIS A N 1
ATOM 989 C CA . HIS A 1 120 ? 2.175 -8.642 0.220 1.00 95.44 120 HIS A CA 1
ATOM 990 C C . HIS A 1 120 ? 1.189 -8.257 1.340 1.00 95.44 120 HIS A C 1
ATOM 992 O O . HIS A 1 120 ? 0.243 -8.989 1.623 1.00 95.44 120 HIS A O 1
ATOM 998 N N . LEU A 1 121 ? 1.340 -7.072 1.949 1.00 96.00 121 LEU A N 1
ATOM 999 C CA . LEU A 1 121 ? 0.352 -6.536 2.891 1.00 96.00 121 LEU A CA 1
ATOM 1000 C C . LEU A 1 121 ? -1.017 -6.315 2.227 1.00 96.00 121 LEU A C 1
ATOM 1002 O O . LEU A 1 121 ? -2.044 -6.652 2.813 1.00 96.00 121 LEU A O 1
ATOM 1006 N N . ALA A 1 122 ? -1.047 -5.758 1.015 1.00 96.12 122 ALA A N 1
ATOM 1007 C CA . ALA A 1 122 ? -2.283 -5.529 0.272 1.00 96.12 122 ALA A CA 1
ATOM 1008 C C . ALA A 1 122 ? -2.985 -6.847 -0.095 1.00 96.12 122 ALA A C 1
ATOM 1010 O O . ALA A 1 122 ? -4.208 -6.941 0.029 1.00 96.12 122 ALA A O 1
ATOM 1011 N N . GLU A 1 123 ? -2.221 -7.875 -0.474 1.00 95.62 123 GLU A N 1
ATOM 1012 C CA . GLU A 1 123 ? -2.733 -9.227 -0.720 1.00 95.62 123 GLU A CA 1
ATOM 1013 C C . GLU A 1 123 ? -3.355 -9.829 0.546 1.00 95.62 123 GLU A C 1
ATOM 1015 O O . GLU A 1 123 ? -4.499 -10.284 0.513 1.00 95.62 123 GLU A O 1
ATOM 1020 N N . PHE A 1 124 ? -2.656 -9.753 1.683 1.00 94.06 124 PHE A N 1
ATOM 1021 C CA . PHE A 1 124 ? -3.176 -10.217 2.971 1.00 94.06 124 PHE A CA 1
ATOM 1022 C C . PHE A 1 124 ? -4.502 -9.544 3.342 1.00 94.06 124 PHE A C 1
ATOM 1024 O O . PHE A 1 124 ? -5.437 -10.198 3.803 1.00 94.06 124 PHE A O 1
ATOM 1031 N N . LEU A 1 125 ? -4.610 -8.237 3.101 1.00 94.00 125 LEU A N 1
ATOM 1032 C CA . LEU A 1 125 ? -5.845 -7.489 3.329 1.00 94.00 125 LEU A CA 1
ATOM 1033 C C . LEU A 1 125 ? -6.948 -7.805 2.311 1.00 94.00 125 LEU A C 1
ATOM 1035 O O . LEU A 1 125 ? -8.097 -7.398 2.520 1.00 94.00 125 LEU A O 1
ATOM 1039 N N . SER A 1 126 ? -6.617 -8.532 1.240 1.00 94.44 126 SER A N 1
ATOM 1040 C CA . SER A 1 126 ? -7.454 -8.734 0.059 1.00 94.44 126 SER A CA 1
ATOM 1041 C C . SER A 1 126 ? -7.918 -7.398 -0.529 1.00 94.44 126 SER A C 1
ATOM 1043 O O . SER A 1 126 ? -9.098 -7.221 -0.830 1.00 94.44 126 SER A O 1
ATOM 1045 N N . TYR A 1 127 ? -6.992 -6.437 -0.643 1.00 94.56 127 TYR A N 1
ATOM 1046 C CA . TYR A 1 127 ? -7.248 -5.109 -1.198 1.00 94.56 127 TYR A CA 1
ATOM 1047 C C . TYR A 1 127 ? -6.828 -5.047 -2.675 1.00 94.56 127 TYR A C 1
ATOM 1049 O O . TYR A 1 127 ? -5.755 -4.546 -3.014 1.00 94.56 127 TYR A O 1
ATOM 1057 N N . GLN A 1 128 ? -7.687 -5.573 -3.554 1.00 93.19 128 GLN A N 1
ATOM 1058 C CA . GLN A 1 128 ? -7.345 -5.834 -4.959 1.00 93.19 128 GLN A CA 1
ATOM 1059 C C . GLN A 1 128 ? -6.842 -4.600 -5.718 1.00 93.19 128 GLN A C 1
ATOM 1061 O O . GLN A 1 128 ? -5.853 -4.694 -6.437 1.00 93.19 128 GLN A O 1
ATOM 1066 N N . ASP A 1 129 ? -7.472 -3.439 -5.527 1.00 92.62 129 ASP A N 1
ATOM 1067 C CA . ASP A 1 129 ? -7.112 -2.225 -6.270 1.00 92.62 129 ASP A CA 1
ATOM 1068 C C . ASP A 1 129 ? -5.664 -1.783 -5.996 1.00 92.62 129 ASP A C 1
ATOM 1070 O O . ASP A 1 129 ? -4.943 -1.363 -6.904 1.00 92.62 129 ASP A O 1
ATOM 1074 N N . LEU A 1 130 ? -5.211 -1.938 -4.746 1.00 95.62 130 LEU A N 1
ATOM 1075 C CA . LEU A 1 130 ? -3.833 -1.650 -4.363 1.00 95.62 130 LEU A CA 1
ATOM 1076 C C . LEU A 1 130 ? -2.870 -2.714 -4.909 1.00 95.62 130 LEU A C 1
ATOM 1078 O O . LEU A 1 130 ? -1.801 -2.365 -5.406 1.00 95.62 130 LEU A O 1
ATOM 1082 N N . VAL A 1 131 ? -3.245 -3.997 -4.866 1.00 96.38 131 VAL A N 1
ATOM 1083 C CA . VAL A 1 131 ? -2.438 -5.086 -5.449 1.00 96.38 131 VAL A CA 1
ATOM 1084 C C . VAL A 1 131 ? -2.214 -4.849 -6.944 1.00 96.38 131 VAL A C 1
ATOM 1086 O O . VAL A 1 131 ? -1.071 -4.871 -7.404 1.00 96.38 131 VAL A O 1
ATOM 1089 N N . ASP A 1 132 ? -3.275 -4.555 -7.694 1.00 93.69 132 ASP A N 1
ATOM 1090 C CA . ASP A 1 132 ? -3.209 -4.318 -9.138 1.00 93.69 132 ASP A CA 1
ATOM 1091 C C . ASP A 1 132 ? -2.310 -3.123 -9.474 1.00 93.69 132 ASP A C 1
ATOM 1093 O O . ASP A 1 132 ? -1.477 -3.202 -10.384 1.00 93.69 132 ASP A O 1
ATOM 1097 N N . LEU A 1 133 ? -2.422 -2.028 -8.713 1.00 94.81 133 LEU A N 1
ATOM 1098 C CA . LEU A 1 133 ? -1.547 -0.866 -8.851 1.00 94.81 133 LEU A CA 1
ATOM 1099 C C . LEU A 1 133 ? -0.075 -1.245 -8.641 1.00 94.81 133 LEU A C 1
ATOM 1101 O O . LEU A 1 133 ? 0.770 -0.932 -9.484 1.00 94.81 133 LEU A O 1
ATOM 1105 N N . LEU A 1 134 ? 0.250 -1.915 -7.535 1.00 96.81 134 LEU A N 1
ATOM 1106 C CA . LEU A 1 134 ? 1.635 -2.226 -7.177 1.00 96.81 134 LEU A CA 1
ATOM 1107 C C . LEU A 1 134 ? 2.255 -3.230 -8.155 1.00 96.81 134 LEU A C 1
ATOM 1109 O O . LEU A 1 134 ? 3.390 -3.035 -8.592 1.00 96.81 134 LEU A O 1
ATOM 1113 N N . LEU A 1 135 ? 1.499 -4.238 -8.599 1.00 94.88 135 LEU A N 1
ATOM 1114 C CA . LEU A 1 135 ? 1.941 -5.165 -9.644 1.00 94.88 135 LEU A CA 1
ATOM 1115 C C . LEU A 1 135 ? 2.178 -4.456 -10.979 1.00 94.88 135 LEU A C 1
ATOM 1117 O O . LEU A 1 135 ? 3.129 -4.788 -11.693 1.00 94.88 135 LEU A O 1
ATOM 1121 N N . LYS A 1 136 ? 1.373 -3.442 -11.312 1.00 93.69 136 LYS A N 1
ATOM 1122 C CA . LYS A 1 136 ? 1.601 -2.604 -12.496 1.00 93.69 136 LYS A CA 1
ATOM 1123 C C . LYS A 1 136 ? 2.910 -1.820 -12.389 1.00 93.69 136 LYS A C 1
ATOM 1125 O O . LYS A 1 136 ? 3.657 -1.760 -13.365 1.00 93.69 136 LYS A O 1
ATOM 1130 N N . VAL A 1 137 ? 3.219 -1.271 -11.212 1.00 94.88 137 VAL A N 1
ATOM 1131 C CA . VAL A 1 137 ? 4.489 -0.575 -10.930 1.00 94.88 137 VAL A CA 1
ATOM 1132 C C . VAL A 1 137 ? 5.679 -1.535 -11.031 1.00 94.88 137 VAL A C 1
ATOM 1134 O O . VAL A 1 137 ? 6.665 -1.221 -11.698 1.00 94.88 137 VAL A O 1
ATOM 1137 N N . ILE A 1 138 ? 5.582 -2.730 -10.440 1.00 94.69 138 ILE A N 1
ATOM 1138 C CA . ILE A 1 138 ? 6.620 -3.769 -10.539 1.00 94.69 138 ILE A CA 1
ATOM 1139 C C . ILE A 1 138 ? 6.835 -4.158 -12.008 1.00 94.69 138 ILE A C 1
ATOM 1141 O O . ILE A 1 138 ? 7.963 -4.139 -12.499 1.00 94.69 138 ILE A O 1
ATOM 1145 N N . THR A 1 139 ? 5.756 -4.427 -12.745 1.00 92.44 139 THR A N 1
ATOM 1146 C CA . THR A 1 139 ? 5.819 -4.789 -14.169 1.00 92.44 139 THR A CA 1
ATOM 1147 C C . THR A 1 139 ? 6.467 -3.687 -15.004 1.00 92.44 139 THR A C 1
ATOM 1149 O O . THR A 1 139 ? 7.281 -3.987 -15.874 1.00 92.44 139 THR A O 1
ATOM 1152 N N . PHE A 1 140 ? 6.175 -2.414 -14.718 1.00 93.25 140 PHE A N 1
ATOM 1153 C CA . PHE A 1 140 ? 6.834 -1.279 -15.368 1.00 93.25 140 PHE A CA 1
ATOM 1154 C C . PHE A 1 140 ? 8.357 -1.303 -15.167 1.00 93.25 140 PHE A C 1
ATOM 1156 O O . PHE A 1 140 ? 9.101 -1.093 -16.122 1.00 93.25 140 PHE A O 1
ATOM 1163 N N . HIS A 1 141 ? 8.836 -1.605 -13.956 1.00 92.19 141 HIS A N 1
ATOM 1164 C CA . HIS A 1 141 ? 10.272 -1.709 -13.692 1.00 92.19 141 HIS A CA 1
ATOM 1165 C C . HIS A 1 141 ? 10.935 -2.896 -14.396 1.00 92.19 141 HIS A C 1
ATOM 1167 O O . HIS A 1 141 ? 12.114 -2.804 -14.738 1.00 92.19 141 HIS A O 1
ATOM 1173 N N . LEU A 1 142 ? 10.204 -3.986 -14.627 1.00 92.12 142 LEU A N 1
ATOM 1174 C CA . LEU A 1 142 ? 10.712 -5.182 -15.302 1.00 92.12 142 LEU A CA 1
ATOM 1175 C C . LEU A 1 142 ? 10.638 -5.092 -16.833 1.00 92.12 142 LEU A C 1
ATOM 1177 O O . LEU A 1 142 ? 11.439 -5.717 -17.531 1.00 92.12 142 LEU A O 1
ATOM 1181 N N . ALA A 1 143 ? 9.701 -4.313 -17.371 1.00 90.50 143 ALA A N 1
ATOM 1182 C CA . ALA A 1 143 ? 9.454 -4.221 -18.803 1.00 90.50 143 ALA A CA 1
ATOM 1183 C C . ALA A 1 143 ? 10.712 -3.808 -19.591 1.00 90.50 143 ALA A C 1
ATOM 1185 O O . ALA A 1 143 ? 11.403 -2.843 -19.266 1.00 90.50 143 ALA A O 1
ATOM 1186 N N . GLY A 1 144 ? 11.018 -4.557 -20.655 1.00 87.25 144 GLY A N 1
ATOM 1187 C CA . GLY A 1 144 ? 12.163 -4.290 -21.534 1.00 87.25 144 GLY A CA 1
ATOM 1188 C C . GLY A 1 144 ? 13.536 -4.661 -20.955 1.00 87.25 144 GLY A C 1
ATOM 1189 O O . GLY A 1 144 ? 14.549 -4.472 -21.633 1.00 87.25 144 GLY A O 1
ATOM 1190 N N . LYS A 1 145 ? 13.604 -5.204 -19.733 1.00 92.31 145 LYS A N 1
ATOM 1191 C CA . LYS A 1 145 ? 14.831 -5.792 -19.184 1.00 92.31 145 LYS A CA 1
ATOM 1192 C C . LYS A 1 145 ? 15.034 -7.212 -19.722 1.00 92.31 145 LYS A C 1
ATOM 1194 O O . LYS A 1 145 ? 14.084 -7.920 -20.036 1.00 92.31 145 LYS A O 1
ATOM 1199 N N . ASN A 1 146 ? 16.298 -7.617 -19.835 1.00 93.50 146 ASN A N 1
ATOM 1200 C CA . ASN A 1 146 ? 16.665 -9.014 -20.074 1.00 93.50 146 ASN A CA 1
ATOM 1201 C C . ASN A 1 146 ? 16.714 -9.781 -18.740 1.00 93.50 146 ASN A C 1
ATOM 1203 O O . ASN A 1 146 ? 16.697 -9.155 -17.682 1.00 93.50 146 ASN A O 1
ATOM 1207 N N . ASN A 1 147 ? 16.825 -11.112 -18.795 1.00 92.38 147 ASN A N 1
ATOM 1208 C CA . ASN A 1 147 ? 16.810 -11.969 -17.602 1.00 92.38 147 ASN A CA 1
ATOM 1209 C C . ASN A 1 147 ? 17.824 -11.525 -16.540 1.00 92.38 147 ASN A C 1
ATOM 1211 O O . ASN A 1 147 ? 17.424 -11.276 -15.414 1.00 92.38 147 ASN A O 1
ATOM 1215 N N . TYR A 1 148 ? 19.081 -11.284 -16.927 1.00 93.06 148 TYR A N 1
ATOM 1216 C CA . TYR A 1 148 ? 20.118 -10.808 -16.004 1.00 93.06 148 TYR A CA 1
ATOM 1217 C C . TYR A 1 148 ? 19.711 -9.524 -15.258 1.00 93.06 148 TYR A C 1
ATOM 1219 O O . TYR A 1 148 ? 19.842 -9.435 -14.045 1.00 93.06 148 TYR A O 1
ATOM 1227 N N . LYS A 1 149 ? 19.166 -8.522 -15.963 1.00 92.62 149 LYS A N 1
ATOM 1228 C CA . LYS A 1 149 ? 18.711 -7.265 -15.339 1.00 92.62 149 LYS A CA 1
ATOM 1229 C C . LYS A 1 149 ? 17.448 -7.437 -14.495 1.00 92.62 149 LYS A C 1
ATOM 1231 O O . LYS A 1 149 ? 17.176 -6.580 -13.656 1.00 92.62 149 LYS A O 1
ATOM 1236 N N . ILE A 1 150 ? 16.633 -8.453 -14.784 1.00 91.94 150 ILE A N 1
ATOM 1237 C CA . ILE A 1 150 ? 15.462 -8.814 -13.978 1.00 91.94 150 ILE A CA 1
ATOM 1238 C C . ILE A 1 150 ? 15.934 -9.473 -12.684 1.00 91.94 150 ILE A C 1
ATOM 1240 O O . ILE A 1 150 ? 15.519 -9.032 -11.623 1.00 91.94 150 ILE A O 1
ATOM 1244 N N . GLU A 1 151 ? 16.828 -10.457 -12.766 1.00 91.19 151 GLU A N 1
ATOM 1245 C CA . GLU A 1 151 ? 17.438 -11.140 -11.617 1.00 91.19 151 GLU A CA 1
ATOM 1246 C C . GLU A 1 151 ? 18.177 -10.145 -10.718 1.00 91.19 151 GLU A C 1
ATOM 1248 O O . GLU A 1 151 ? 17.899 -10.080 -9.524 1.00 91.19 151 GLU A O 1
ATOM 1253 N N . GLU A 1 152 ? 19.001 -9.269 -11.303 1.00 91.50 152 GLU A N 1
ATOM 1254 C CA . GLU A 1 152 ? 19.674 -8.174 -10.595 1.00 91.50 152 GLU A CA 1
ATOM 1255 C C . GLU A 1 152 ? 18.667 -7.243 -9.910 1.00 91.50 152 GLU A C 1
ATOM 1257 O O . GLU A 1 152 ? 18.828 -6.895 -8.742 1.00 91.50 152 GLU A O 1
ATOM 1262 N N . TRP A 1 153 ? 17.597 -6.845 -10.611 1.00 90.44 153 TRP A N 1
ATOM 1263 C CA . TRP A 1 153 ? 16.583 -5.984 -10.008 1.00 90.44 153 TRP A CA 1
ATOM 1264 C C . TRP A 1 153 ? 15.780 -6.704 -8.935 1.00 90.44 153 TRP A C 1
ATOM 1266 O O . TRP A 1 153 ? 15.355 -6.035 -8.007 1.00 90.44 153 TRP A O 1
ATOM 1276 N N . LEU A 1 154 ? 15.563 -8.016 -9.030 1.00 88.38 154 LEU A N 1
ATOM 1277 C CA . LEU A 1 154 ? 14.858 -8.814 -8.027 1.00 88.38 154 LEU A CA 1
ATOM 1278 C C . LEU A 1 154 ? 15.760 -9.232 -6.863 1.00 88.38 154 LEU A C 1
ATOM 1280 O O . LEU A 1 154 ? 15.220 -9.526 -5.804 1.00 88.38 154 LEU A O 1
ATOM 1284 N N . GLU A 1 155 ? 17.084 -9.117 -6.998 1.00 86.50 155 GLU A N 1
ATOM 1285 C CA . GLU A 1 155 ? 18.075 -9.690 -6.069 1.00 86.50 155 GLU A CA 1
ATOM 1286 C C . GLU A 1 155 ? 17.917 -11.217 -5.947 1.00 86.50 155 GLU A C 1
ATOM 1288 O O . GLU A 1 155 ? 17.996 -11.780 -4.859 1.00 86.50 155 GLU A O 1
ATOM 1293 N N . LEU A 1 156 ? 17.650 -11.887 -7.074 1.00 72.94 156 LEU A N 1
ATOM 1294 C CA . LEU A 1 156 ? 17.697 -13.348 -7.152 1.00 72.94 156 LEU A CA 1
ATOM 1295 C C . LEU A 1 156 ? 19.156 -13.758 -7.386 1.00 72.94 156 LEU A C 1
ATOM 1297 O O . LEU A 1 156 ? 19.718 -13.415 -8.426 1.00 72.94 156 LEU A O 1
ATOM 1301 N N . GLU A 1 157 ? 19.759 -14.423 -6.397 1.00 53.25 157 GLU A N 1
ATOM 1302 C CA . GLU A 1 157 ? 21.086 -15.055 -6.504 1.00 53.25 157 GLU A CA 1
ATOM 1303 C C . GLU A 1 157 ? 21.057 -16.332 -7.355 1.00 53.25 157 GLU A C 1
ATOM 1305 O O . GLU A 1 157 ? 20.102 -17.134 -7.203 1.00 53.25 157 GLU A O 1
#

pLDDT: mean 85.07, std 15.47, range [37.75, 97.06]

Foldseek 3Di:
DDDPPPPPPVPFQKAWEWAAELVRDIDIAIATLQQQCLQPQRNPPDPVHRYHYPHVDHYHDPVLSVLVNLVRVLCRPPHPPVVPPDPQDLDDLDLCSRDPPSLCVSCVPDDPVSLVVNLVVCVSRNNVVSNVSSVSVLCSCCPPDDPVVNCVSVVPD